Protein AF-A0A2G8RLA1-F1 (afdb_monomer)

Structure (mmCIF, N/CA/C/O backbone):
data_AF-A0A2G8RLA1-F1
#
_entry.id   AF-A0A2G8RLA1-F1
#
loop_
_atom_site.group_PDB
_atom_site.id
_atom_site.type_symbol
_atom_site.label_atom_id
_atom_site.label_alt_id
_atom_site.label_comp_id
_atom_site.label_asym_id
_atom_site.label_entity_id
_atom_site.label_seq_id
_atom_site.pdbx_PDB_ins_code
_atom_site.Cartn_x
_atom_site.Cartn_y
_atom_site.Cartn_z
_atom_site.occupancy
_atom_site.B_iso_or_equiv
_atom_site.auth_seq_id
_atom_site.auth_comp_id
_atom_site.auth_asym_id
_atom_site.auth_atom_id
_atom_site.pdbx_PDB_model_num
ATOM 1 N N . MET A 1 1 ? -5.151 16.518 -24.938 1.00 46.22 1 MET A N 1
ATOM 2 C CA . MET A 1 1 ? -4.549 15.997 -26.192 1.00 46.22 1 MET A CA 1
ATOM 3 C C . MET A 1 1 ? -3.044 15.713 -26.064 1.00 46.22 1 MET A C 1
ATOM 5 O O . MET A 1 1 ? -2.619 14.651 -26.496 1.00 46.22 1 MET A O 1
ATOM 9 N N . VAL A 1 2 ? -2.260 16.569 -25.390 1.00 50.44 2 VAL A N 1
ATOM 10 C CA . VAL A 1 2 ? -0.796 16.402 -25.196 1.00 50.44 2 VAL A CA 1
ATOM 11 C C . VAL A 1 2 ? -0.398 15.139 -24.401 1.00 50.44 2 VAL A C 1
ATOM 13 O O . VAL A 1 2 ? 0.554 14.460 -24.770 1.00 50.44 2 VAL A O 1
ATOM 16 N N . GLN A 1 3 ? -1.156 14.753 -23.364 1.00 52.38 3 GLN A N 1
ATOM 17 C CA . GLN A 1 3 ? -0.869 13.536 -22.576 1.00 52.38 3 GLN A CA 1
ATOM 18 C C . GLN A 1 3 ? -0.992 12.229 -23.384 1.00 52.38 3 GLN A C 1
ATOM 20 O O . GLN A 1 3 ? -0.179 11.326 -23.205 1.00 52.38 3 GLN A O 1
ATOM 25 N N . ARG A 1 4 ? -1.952 12.129 -24.321 1.00 53.78 4 ARG A N 1
ATOM 26 C CA . ARG A 1 4 ? -2.117 10.929 -25.171 1.00 53.78 4 ARG A CA 1
ATOM 27 C C . ARG A 1 4 ? -0.933 10.724 -26.123 1.00 53.78 4 ARG A C 1
ATOM 29 O O . ARG A 1 4 ? -0.519 9.591 -26.331 1.00 53.78 4 ARG A O 1
ATOM 36 N N . GLN A 1 5 ? -0.352 11.805 -26.648 1.00 55.19 5 GLN A N 1
ATOM 37 C CA . GLN A 1 5 ? 0.833 11.731 -27.515 1.00 55.19 5 GLN A CA 1
ATOM 38 C C . GLN A 1 5 ? 2.102 11.307 -26.763 1.00 55.19 5 GLN A C 1
ATOM 40 O O . GLN A 1 5 ? 3.008 10.735 -27.361 1.00 55.19 5 GLN A O 1
ATOM 45 N N . GLN A 1 6 ? 2.185 11.577 -25.457 1.00 61.19 6 GLN A N 1
ATOM 46 C CA . GLN A 1 6 ? 3.295 11.108 -24.626 1.00 61.19 6 GLN A CA 1
ATOM 47 C C . GLN A 1 6 ? 3.142 9.636 -24.237 1.00 61.19 6 GLN A C 1
ATOM 49 O O . GLN A 1 6 ? 4.148 8.941 -24.175 1.00 61.19 6 GLN A O 1
ATOM 54 N N . PHE A 1 7 ? 1.913 9.147 -24.032 1.00 66.56 7 PHE A N 1
ATOM 55 C CA . PHE A 1 7 ? 1.660 7.742 -23.700 1.00 66.56 7 PHE A CA 1
ATOM 56 C C . PHE A 1 7 ? 2.136 6.790 -24.801 1.00 66.56 7 PHE A C 1
ATOM 58 O O . PHE A 1 7 ? 2.844 5.837 -24.499 1.00 66.56 7 PHE A O 1
ATOM 65 N N . ALA A 1 8 ? 1.842 7.103 -26.071 1.00 74.00 8 ALA A N 1
ATOM 66 C CA . ALA A 1 8 ? 2.266 6.301 -27.224 1.00 74.00 8 ALA A CA 1
ATOM 67 C C . ALA A 1 8 ? 3.784 6.036 -27.258 1.00 74.00 8 ALA A C 1
ATOM 69 O O . ALA A 1 8 ? 4.212 4.997 -27.739 1.00 74.00 8 ALA A O 1
ATOM 70 N N . LYS A 1 9 ? 4.596 6.942 -26.694 1.00 80.62 9 LYS A N 1
ATOM 71 C CA . LYS A 1 9 ? 6.061 6.802 -26.627 1.00 80.62 9 LYS A CA 1
ATOM 72 C C . LYS A 1 9 ? 6.541 5.749 -25.628 1.00 80.62 9 LYS A C 1
ATOM 74 O O . LYS A 1 9 ? 7.710 5.388 -25.663 1.00 80.62 9 LYS A O 1
ATOM 79 N N . TYR A 1 10 ? 5.684 5.335 -24.700 1.00 84.31 10 TYR A N 1
ATOM 80 C CA . TYR A 1 10 ? 6.044 4.424 -23.618 1.00 84.31 10 TYR A CA 1
ATOM 81 C C . TYR A 1 10 ? 5.339 3.076 -23.712 1.00 84.31 10 TYR A C 1
ATOM 83 O O . TYR A 1 10 ? 5.689 2.200 -22.935 1.00 84.31 10 TYR A O 1
ATOM 91 N N . VAL A 1 11 ? 4.379 2.907 -24.629 1.00 86.25 11 VAL A N 1
ATOM 92 C CA . VAL A 1 11 ? 3.580 1.677 -24.769 1.00 86.25 11 VAL A CA 1
ATOM 93 C C . VAL A 1 11 ? 4.477 0.450 -24.893 1.00 86.25 11 VAL A C 1
ATOM 95 O O . VAL A 1 11 ? 4.324 -0.489 -24.115 1.00 86.25 11 VAL A O 1
ATOM 98 N N . ASP A 1 12 ? 5.460 0.501 -25.791 1.00 88.06 12 ASP A N 1
ATOM 99 C CA . ASP A 1 12 ? 6.380 -0.615 -26.024 1.00 88.06 12 ASP A CA 1
ATOM 100 C C . ASP A 1 12 ? 7.146 -0.988 -24.750 1.00 88.06 12 ASP A C 1
ATOM 102 O O . ASP A 1 12 ? 7.237 -2.160 -24.410 1.00 88.06 12 ASP A O 1
ATOM 106 N N . ALA A 1 13 ? 7.561 -0.001 -23.947 1.00 87.62 13 ALA A N 1
ATOM 107 C CA . ALA A 1 13 ? 8.274 -0.253 -22.695 1.00 87.62 13 ALA A CA 1
ATOM 108 C C . ALA A 1 13 ? 7.451 -1.061 -21.674 1.00 87.62 13 ALA A C 1
ATOM 110 O O . ALA A 1 13 ? 8.038 -1.766 -20.858 1.00 87.62 13 ALA A O 1
ATOM 111 N N . TYR A 1 14 ? 6.114 -0.979 -21.700 1.00 88.56 14 TYR A N 1
ATOM 112 C CA . TYR A 1 14 ? 5.267 -1.838 -20.866 1.00 88.56 14 TYR A CA 1
ATOM 113 C C . TYR A 1 14 ? 5.268 -3.277 -21.388 1.00 88.56 14 TYR A C 1
ATOM 115 O O . TYR A 1 14 ? 5.513 -4.204 -20.615 1.00 88.56 14 TYR A O 1
ATOM 123 N N . PHE A 1 15 ? 5.051 -3.473 -22.690 1.00 90.38 15 PHE A N 1
ATOM 124 C CA . PHE A 1 15 ? 5.011 -4.808 -23.295 1.00 90.38 15 PHE A CA 1
ATOM 125 C C . PHE A 1 15 ? 6.376 -5.507 -23.287 1.00 90.38 15 PHE A C 1
ATOM 127 O O . PHE A 1 15 ? 6.439 -6.712 -23.063 1.00 90.38 15 PHE A O 1
ATOM 134 N N . ASP A 1 16 ? 7.473 -4.757 -23.386 1.00 90.62 16 ASP A N 1
ATOM 135 C CA . ASP A 1 16 ? 8.842 -5.267 -23.246 1.00 90.62 16 ASP A CA 1
ATOM 136 C C . ASP A 1 16 ? 9.114 -5.861 -21.854 1.00 90.62 16 ASP A C 1
ATOM 138 O O . ASP A 1 16 ? 10.056 -6.633 -21.671 1.00 90.62 16 ASP A O 1
ATOM 142 N N . THR A 1 17 ? 8.318 -5.495 -20.843 1.00 91.12 17 THR A N 1
ATOM 143 C CA . THR A 1 17 ? 8.422 -6.077 -19.497 1.00 91.12 17 THR A CA 1
ATOM 144 C C . THR A 1 17 ? 7.547 -7.309 -19.291 1.00 91.12 17 THR A C 1
ATOM 146 O O . THR A 1 17 ? 7.737 -7.994 -18.287 1.00 91.12 17 THR A O 1
ATOM 149 N N . ASP A 1 18 ? 6.636 -7.624 -20.218 1.00 92.06 18 ASP A N 1
ATOM 150 C CA . ASP A 1 18 ? 5.720 -8.765 -20.100 1.00 92.06 18 ASP A CA 1
ATOM 151 C C . ASP A 1 18 ? 6.463 -10.110 -19.990 1.00 92.06 18 ASP A C 1
ATOM 153 O O . ASP A 1 18 ? 6.145 -10.882 -19.086 1.00 92.06 18 ASP A O 1
ATOM 157 N N . PRO A 1 19 ? 7.522 -10.395 -20.780 1.00 94.31 19 PRO A N 1
ATOM 158 C CA . PRO A 1 19 ? 8.283 -11.634 -20.614 1.00 94.31 19 PRO A CA 1
ATOM 159 C C . PRO A 1 19 ? 8.960 -11.741 -19.241 1.00 94.31 19 PRO A C 1
ATOM 161 O O . PRO A 1 19 ? 8.990 -12.817 -18.652 1.00 94.31 19 PRO A O 1
ATOM 164 N N . GLU A 1 20 ? 9.475 -10.628 -18.705 1.00 93.50 20 GLU A N 1
ATOM 165 C CA . GLU A 1 20 ? 10.077 -10.591 -17.363 1.00 93.50 20 GLU A CA 1
ATOM 166 C C . GLU A 1 20 ? 9.029 -10.823 -16.268 1.00 93.50 20 GLU A C 1
ATOM 168 O O . GLU A 1 20 ? 9.328 -11.454 -15.256 1.00 93.50 20 GLU A O 1
ATOM 173 N N . TRP A 1 21 ? 7.813 -10.301 -16.456 1.00 92.50 21 TRP A N 1
ATOM 174 C CA . TRP A 1 21 ? 6.696 -10.506 -15.539 1.00 92.50 21 TRP A CA 1
ATOM 175 C C . TRP A 1 21 ? 6.236 -11.962 -15.539 1.00 92.50 21 TRP A C 1
ATOM 177 O O . TRP A 1 21 ? 6.132 -12.570 -14.479 1.00 92.50 21 TRP A O 1
ATOM 187 N N . ARG A 1 22 ? 6.033 -12.550 -16.723 1.00 92.38 22 ARG A N 1
ATOM 188 C CA . ARG A 1 22 ? 5.663 -13.965 -16.861 1.00 92.38 22 ARG A CA 1
ATOM 189 C C . AR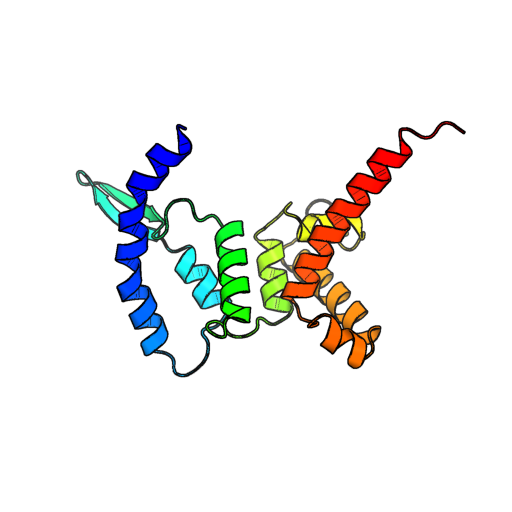G A 1 22 ? 6.718 -14.881 -16.269 1.00 92.38 22 ARG A C 1
ATOM 191 O O . ARG A 1 22 ? 6.379 -15.741 -15.474 1.00 92.38 22 ARG A O 1
ATOM 198 N N . ALA A 1 23 ? 7.995 -14.631 -16.561 1.00 92.88 23 ALA A N 1
ATOM 199 C CA . ALA A 1 23 ? 9.084 -15.400 -15.971 1.00 92.88 23 ALA A CA 1
ATOM 200 C C . ALA A 1 23 ? 9.096 -15.310 -14.436 1.00 92.88 23 ALA A C 1
ATOM 202 O O . ALA A 1 23 ? 9.441 -16.287 -13.777 1.00 92.88 23 ALA A O 1
ATOM 203 N N . LEU A 1 24 ? 8.724 -14.159 -13.861 1.00 91.00 24 LEU A N 1
ATOM 204 C CA . LEU A 1 24 ? 8.582 -14.012 -12.413 1.00 91.00 24 LEU A CA 1
ATOM 205 C C . LEU A 1 24 ? 7.397 -14.824 -11.872 1.00 91.00 24 LEU A C 1
ATOM 207 O O . LEU A 1 24 ? 7.530 -15.430 -10.817 1.00 91.00 24 LEU A O 1
ATOM 211 N N . LEU A 1 25 ? 6.264 -14.853 -12.575 1.00 89.50 25 LEU A N 1
ATOM 212 C CA . LEU A 1 25 ? 5.115 -15.673 -12.186 1.00 89.50 25 LEU A CA 1
ATOM 213 C C . LEU A 1 25 ? 5.433 -17.171 -12.293 1.00 89.50 25 LEU A C 1
ATOM 215 O O . LEU A 1 25 ? 5.200 -17.907 -11.345 1.00 89.50 25 LEU A O 1
ATOM 219 N N . ASP A 1 26 ? 6.043 -17.609 -13.394 1.00 90.00 26 ASP A N 1
ATOM 220 C CA . ASP A 1 26 ? 6.353 -19.022 -13.655 1.00 90.00 26 ASP A CA 1
ATOM 221 C C . ASP A 1 26 ? 7.372 -19.606 -12.659 1.00 90.00 26 ASP A C 1
ATOM 223 O O . ASP A 1 26 ? 7.401 -20.812 -12.415 1.00 90.00 26 ASP A O 1
ATOM 227 N N . GLN A 1 27 ? 8.219 -18.760 -12.062 1.00 88.75 27 GLN A N 1
ATOM 228 C CA . GLN A 1 27 ? 9.182 -19.163 -11.030 1.00 88.75 27 GLN A CA 1
ATOM 229 C C . GLN A 1 27 ? 8.535 -19.444 -9.668 1.00 88.75 27 GLN A C 1
ATOM 231 O O . GLN A 1 27 ? 9.193 -20.001 -8.787 1.00 88.75 27 GLN A O 1
ATOM 236 N N . HIS A 1 28 ? 7.277 -19.052 -9.472 1.00 84.88 28 HIS A N 1
ATOM 237 C CA . HIS A 1 28 ? 6.605 -19.105 -8.184 1.00 84.88 28 HIS A CA 1
ATOM 238 C C . HIS A 1 28 ? 5.316 -19.931 -8.273 1.00 84.88 28 HIS A C 1
ATOM 240 O O . HIS A 1 28 ? 4.381 -19.590 -8.986 1.00 84.88 28 HIS A O 1
ATOM 246 N N . LEU A 1 29 ? 5.255 -21.019 -7.500 1.00 80.00 29 LEU A N 1
ATOM 247 C CA . LEU A 1 29 ? 4.039 -21.835 -7.353 1.00 80.00 29 LEU A CA 1
ATOM 248 C C . LEU A 1 29 ? 2.976 -21.159 -6.472 1.00 80.00 29 LEU A C 1
ATOM 250 O O . LEU A 1 29 ? 1.800 -21.489 -6.564 1.00 80.00 29 LEU A O 1
ATOM 254 N N . GLU A 1 30 ? 3.402 -20.221 -5.627 1.00 87.69 30 GLU A N 1
ATOM 255 C CA . GLU A 1 30 ? 2.565 -19.477 -4.686 1.00 87.69 30 GLU A CA 1
ATOM 256 C C . GLU A 1 30 ? 2.460 -18.003 -5.107 1.00 87.69 30 GLU A C 1
ATOM 258 O O . GLU A 1 30 ? 3.397 -17.485 -5.729 1.00 87.69 30 GLU A O 1
ATOM 263 N N . PRO A 1 31 ? 1.385 -17.288 -4.720 1.00 91.88 31 PRO A N 1
ATOM 264 C CA . PRO A 1 31 ? 1.260 -15.857 -4.973 1.00 91.88 31 PRO A CA 1
ATOM 265 C C . PRO A 1 31 ? 2.487 -15.068 -4.493 1.00 91.88 31 PRO A C 1
ATOM 267 O O . PRO A 1 31 ? 3.024 -15.286 -3.402 1.00 91.88 31 PRO A O 1
ATOM 270 N N . LEU A 1 32 ? 2.940 -14.114 -5.307 1.00 94.81 32 LEU A N 1
ATOM 271 C CA . LEU A 1 32 ? 4.171 -13.372 -5.034 1.00 94.81 32 LEU A CA 1
ATOM 272 C C . LEU A 1 32 ? 4.014 -12.472 -3.797 1.00 94.81 32 LEU A C 1
ATOM 274 O O . LEU A 1 32 ? 2.985 -11.814 -3.651 1.00 94.81 32 LEU A O 1
ATOM 278 N N . PRO A 1 33 ? 5.034 -12.326 -2.929 1.00 95.19 33 PRO A N 1
ATOM 279 C CA . PRO A 1 33 ? 4.940 -11.411 -1.796 1.00 95.19 33 PRO A CA 1
ATOM 280 C C . PRO A 1 33 ? 4.689 -9.962 -2.241 1.00 95.19 33 PRO A C 1
ATOM 282 O O . PRO A 1 33 ? 5.390 -9.446 -3.115 1.00 95.19 33 PRO A O 1
ATOM 285 N N . PHE A 1 34 ? 3.764 -9.265 -1.574 1.00 96.12 34 PHE A N 1
ATOM 286 C CA . PHE A 1 34 ? 3.366 -7.887 -1.905 1.00 96.12 34 PHE A CA 1
ATOM 287 C C . PHE A 1 34 ? 4.555 -6.933 -2.105 1.00 96.12 34 PHE A C 1
ATOM 289 O O . PHE A 1 34 ? 4.662 -6.233 -3.109 1.00 96.12 34 PHE A O 1
ATOM 296 N N . ASN A 1 35 ? 5.515 -6.944 -1.175 1.00 94.75 35 ASN A N 1
ATOM 297 C CA . ASN A 1 35 ? 6.706 -6.094 -1.257 1.00 94.75 35 ASN A CA 1
ATOM 298 C C . ASN A 1 35 ? 7.614 -6.427 -2.449 1.00 94.75 35 ASN A C 1
ATOM 300 O O . ASN A 1 35 ? 8.310 -5.537 -2.943 1.00 94.75 35 ASN A O 1
ATOM 304 N N . THR A 1 36 ? 7.640 -7.687 -2.887 1.00 94.69 36 THR A N 1
ATOM 305 C CA . THR A 1 36 ? 8.410 -8.121 -4.056 1.00 94.69 36 THR A CA 1
ATOM 306 C C . THR A 1 36 ? 7.808 -7.517 -5.315 1.00 94.69 36 THR A C 1
ATOM 308 O O . THR A 1 36 ? 8.527 -6.862 -6.068 1.00 94.69 36 THR A O 1
ATOM 311 N N . VAL A 1 37 ? 6.490 -7.632 -5.494 1.00 96.44 37 VAL A N 1
ATOM 312 C CA . VAL A 1 37 ? 5.793 -7.073 -6.663 1.00 96.44 37 VAL A CA 1
ATOM 313 C C . VAL A 1 37 ? 5.815 -5.548 -6.660 1.00 96.44 37 VAL A C 1
ATOM 315 O O . VAL A 1 37 ? 6.188 -4.946 -7.666 1.00 96.44 37 VAL A O 1
ATOM 318 N N . TYR A 1 38 ? 5.566 -4.909 -5.514 1.00 95.94 38 TYR A N 1
ATOM 319 C CA . TYR A 1 38 ? 5.654 -3.452 -5.387 1.00 95.94 38 TYR A CA 1
ATOM 320 C C . TYR A 1 38 ? 7.034 -2.912 -5.807 1.00 95.94 38 TYR A C 1
ATOM 322 O O . TYR A 1 38 ? 7.140 -1.947 -6.568 1.00 95.94 38 TYR A O 1
ATOM 330 N N . LYS A 1 39 ? 8.121 -3.561 -5.361 1.00 95.00 39 LYS A N 1
ATOM 331 C CA . LYS A 1 39 ? 9.491 -3.201 -5.766 1.00 95.00 39 LYS A CA 1
ATOM 332 C C . LYS A 1 39 ? 9.769 -3.528 -7.230 1.00 95.00 39 LYS A C 1
ATOM 334 O O . LYS A 1 39 ? 10.460 -2.754 -7.889 1.00 95.00 39 LYS A O 1
ATOM 339 N N . TRP A 1 40 ? 9.251 -4.646 -7.734 1.00 95.69 40 TRP A N 1
ATOM 340 C CA . TRP A 1 40 ? 9.410 -5.039 -9.131 1.00 95.69 40 TRP A CA 1
ATOM 341 C C . TRP A 1 40 ? 8.779 -4.002 -10.063 1.00 95.69 40 TRP A C 1
ATOM 343 O O . TRP A 1 40 ? 9.428 -3.573 -11.015 1.00 95.69 40 TRP A O 1
ATOM 353 N N . ILE A 1 41 ? 7.575 -3.517 -9.751 1.00 95.75 41 ILE A N 1
ATOM 354 C CA . ILE A 1 41 ? 6.890 -2.464 -10.515 1.00 95.75 41 ILE A CA 1
ATOM 355 C C . ILE A 1 41 ? 7.710 -1.162 -10.521 1.00 95.75 41 ILE A C 1
ATOM 357 O O . ILE A 1 41 ? 7.832 -0.501 -11.553 1.00 95.75 41 ILE A O 1
ATOM 361 N N . LEU A 1 42 ? 8.321 -0.805 -9.386 1.00 95.00 42 LEU A N 1
ATOM 362 C CA . LEU A 1 42 ? 9.117 0.420 -9.231 1.00 95.00 42 LEU A CA 1
ATOM 363 C C . LEU A 1 42 ? 10.569 0.314 -9.718 1.00 95.00 42 LEU A C 1
ATOM 365 O O . LEU A 1 42 ? 11.312 1.297 -9.628 1.00 95.00 42 LEU A O 1
ATOM 369 N N . ARG A 1 43 ? 10.996 -0.850 -10.219 1.00 94.69 43 ARG A N 1
ATOM 370 C CA . ARG A 1 43 ? 12.394 -1.088 -10.588 1.00 94.69 43 ARG A CA 1
ATOM 371 C C . ARG A 1 43 ? 12.874 -0.128 -11.676 1.00 94.69 43 ARG A C 1
ATOM 373 O O . ARG A 1 43 ? 12.117 0.329 -12.538 1.00 94.69 43 ARG A O 1
ATOM 380 N N . THR A 1 44 ? 14.174 0.131 -11.669 1.00 92.50 44 THR A N 1
ATOM 381 C CA . THR A 1 44 ? 14.850 0.886 -12.722 1.00 92.50 44 THR A CA 1
ATOM 382 C C . THR A 1 44 ? 15.688 -0.047 -13.589 1.00 92.50 44 THR A C 1
ATOM 384 O O . THR A 1 44 ? 16.319 -0.982 -13.102 1.00 92.50 44 THR A O 1
ATOM 387 N N . LYS A 1 45 ? 15.685 0.209 -14.895 1.00 88.44 45 LYS A N 1
ATOM 388 C CA . LYS A 1 45 ? 16.589 -0.395 -15.869 1.00 88.44 45 LYS A CA 1
ATOM 389 C C . LYS A 1 45 ? 17.727 0.585 -16.139 1.00 88.44 45 LYS A C 1
ATOM 391 O O . LYS A 1 45 ? 17.502 1.775 -16.373 1.00 88.44 45 LYS A O 1
ATOM 396 N N . CYS A 1 46 ? 18.955 0.083 -16.092 1.00 86.50 46 CYS A N 1
ATOM 397 C CA . CYS A 1 46 ? 20.140 0.843 -16.465 1.00 86.50 46 CYS A CA 1
ATOM 398 C C . CYS A 1 46 ? 20.447 0.599 -17.941 1.00 86.50 46 CYS A C 1
ATOM 400 O O . CYS A 1 46 ? 20.558 -0.545 -18.369 1.00 86.50 46 CYS A O 1
ATOM 402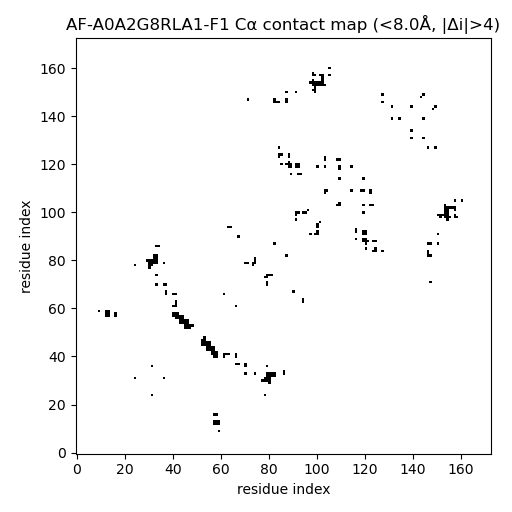 N N . SER A 1 47 ? 20.628 1.675 -18.697 1.00 81.88 47 SER A N 1
ATOM 403 C CA . SER A 1 47 ? 21.065 1.645 -20.094 1.00 81.88 47 SER A CA 1
ATOM 404 C C . SER A 1 47 ? 22.284 2.546 -20.269 1.00 81.88 47 SER A C 1
ATOM 406 O O . SER A 1 47 ? 22.523 3.440 -19.454 1.00 81.88 47 SER A O 1
ATOM 408 N N . VAL A 1 48 ? 23.093 2.289 -21.296 1.00 82.69 48 VAL A N 1
ATOM 409 C CA . VAL A 1 48 ? 24.198 3.178 -21.671 1.00 82.69 48 VAL A CA 1
ATOM 410 C C . VAL A 1 48 ? 23.738 4.000 -22.866 1.00 82.69 48 VAL A C 1
ATOM 412 O O . VAL A 1 48 ? 23.553 3.467 -23.955 1.00 82.69 48 VAL A O 1
ATOM 415 N N . GLU A 1 49 ? 23.555 5.301 -22.664 1.00 81.94 49 GLU A N 1
ATOM 416 C CA . GLU A 1 49 ? 23.168 6.245 -23.711 1.00 81.94 49 GLU A CA 1
ATOM 417 C C . GLU A 1 49 ? 24.307 7.245 -23.905 1.00 81.94 49 GLU A C 1
ATOM 419 O O . GLU A 1 49 ? 24.710 7.931 -22.966 1.00 81.94 49 GLU A O 1
ATOM 424 N N . LYS A 1 50 ? 24.860 7.315 -25.125 1.00 81.06 50 LYS A N 1
ATOM 425 C CA . LYS A 1 50 ? 25.952 8.244 -25.487 1.00 81.06 50 LYS A CA 1
ATOM 426 C C . LYS A 1 50 ? 27.140 8.205 -24.506 1.00 81.06 50 LYS A C 1
ATOM 428 O O . LYS A 1 50 ? 27.646 9.240 -24.085 1.00 81.06 50 LYS A O 1
ATOM 433 N N . GLY A 1 51 ? 27.548 7.003 -24.095 1.00 85.56 51 GLY A N 1
ATOM 434 C CA . GLY A 1 51 ? 28.666 6.795 -23.165 1.00 85.56 51 GLY A CA 1
ATOM 435 C C . GLY A 1 51 ? 28.358 7.088 -21.691 1.00 85.56 51 GLY A C 1
ATOM 436 O O . GLY A 1 51 ? 29.233 6.902 -20.853 1.00 85.56 51 GLY A O 1
ATOM 437 N N . THR A 1 52 ? 27.129 7.492 -21.347 1.00 83.69 52 THR A N 1
ATOM 438 C CA . THR A 1 52 ? 26.707 7.735 -19.959 1.00 83.69 52 THR A CA 1
ATOM 439 C C . THR A 1 52 ? 25.710 6.673 -19.505 1.00 83.69 52 THR A C 1
ATOM 441 O O . THR A 1 52 ? 24.805 6.292 -20.249 1.00 83.69 52 THR A O 1
ATOM 444 N N . ARG A 1 53 ? 25.851 6.184 -18.267 1.00 84.25 53 ARG A N 1
ATOM 445 C CA . ARG A 1 53 ? 24.880 5.263 -17.664 1.00 84.25 53 ARG A CA 1
ATOM 446 C C . ARG A 1 53 ? 23.642 6.047 -17.227 1.00 84.25 53 ARG A C 1
ATOM 448 O O . ARG A 1 53 ? 23.733 6.914 -16.363 1.00 84.25 53 ARG A O 1
ATOM 455 N N . VAL A 1 54 ? 22.488 5.710 -17.793 1.00 86.25 54 VAL A N 1
ATOM 456 C CA . VAL A 1 54 ? 21.194 6.322 -17.476 1.00 86.25 54 VAL A CA 1
ATOM 457 C C . VAL A 1 54 ? 20.284 5.271 -16.845 1.00 86.25 54 VAL A C 1
ATOM 459 O O . VAL A 1 54 ? 20.043 4.212 -17.427 1.00 86.25 54 VAL A O 1
ATOM 462 N N . ALA A 1 55 ? 19.769 5.565 -15.650 1.00 87.38 55 ALA A N 1
ATOM 463 C CA . ALA A 1 55 ? 18.752 4.754 -14.990 1.00 87.38 55 ALA A CA 1
ATOM 464 C C . ALA A 1 55 ? 17.359 5.301 -15.329 1.00 87.38 55 ALA A C 1
ATOM 466 O O . ALA A 1 55 ? 17.056 6.461 -15.049 1.00 87.38 55 ALA A O 1
ATOM 467 N N . LYS A 1 56 ? 16.507 4.467 -15.926 1.00 88.62 56 LYS A N 1
ATOM 468 C CA . LYS A 1 56 ? 15.113 4.799 -16.253 1.00 88.62 56 LYS A CA 1
ATOM 469 C C . LYS A 1 56 ? 14.184 3.811 -15.562 1.00 88.62 56 LYS A C 1
ATOM 471 O O . LYS A 1 56 ? 14.566 2.672 -15.323 1.00 88.62 56 LYS A O 1
ATOM 476 N N . LYS A 1 57 ? 12.967 4.228 -15.215 1.00 91.19 57 LYS A N 1
ATOM 477 C CA . LYS A 1 57 ? 11.957 3.302 -14.677 1.00 91.19 57 LYS A CA 1
ATOM 478 C C . LYS A 1 57 ? 11.626 2.236 -15.718 1.00 91.19 57 LYS A C 1
ATOM 480 O O . LYS A 1 57 ? 11.470 2.578 -16.887 1.00 91.19 57 LYS A O 1
ATOM 485 N N . ALA A 1 58 ? 11.503 0.981 -15.286 1.00 91.75 58 ALA A N 1
ATOM 486 C CA . ALA A 1 58 ? 11.082 -0.111 -16.162 1.00 91.75 58 ALA A CA 1
ATOM 487 C C . ALA A 1 58 ? 9.657 0.105 -16.683 1.00 91.75 58 ALA A C 1
ATOM 489 O O . ALA A 1 58 ? 9.390 -0.178 -17.841 1.00 91.75 58 ALA A O 1
ATOM 490 N N . LEU A 1 59 ? 8.784 0.662 -15.838 1.00 92.44 59 LEU A N 1
ATOM 491 C CA . LEU A 1 59 ? 7.422 1.058 -16.180 1.00 92.44 59 LEU A CA 1
ATOM 492 C C . LEU A 1 59 ? 7.321 2.594 -16.121 1.00 92.44 59 LEU A C 1
ATOM 494 O O . LEU A 1 59 ? 7.190 3.174 -15.033 1.00 92.44 59 LEU A O 1
ATOM 498 N N . PRO A 1 60 ? 7.458 3.299 -17.261 1.00 91.12 60 PRO A N 1
ATOM 499 C CA . PRO A 1 60 ? 7.410 4.759 -17.300 1.00 91.12 60 PRO A CA 1
ATOM 500 C C . PRO A 1 60 ? 6.061 5.281 -16.807 1.00 91.12 60 PRO A C 1
ATOM 502 O O . PRO A 1 60 ? 5.041 4.664 -17.060 1.00 91.12 60 PRO A O 1
ATOM 505 N N . LEU A 1 61 ? 6.021 6.444 -16.153 1.00 89.69 61 LEU A N 1
ATOM 506 C CA . LEU A 1 61 ? 4.797 7.054 -15.587 1.00 89.69 61 LEU A CA 1
ATOM 507 C C . LEU A 1 61 ? 4.189 6.328 -14.371 1.00 89.69 61 LEU A C 1
ATOM 509 O O . LEU A 1 61 ? 3.346 6.913 -13.692 1.00 89.69 61 LEU A O 1
ATOM 513 N N . VAL A 1 62 ? 4.664 5.131 -14.013 1.00 92.31 62 VAL A N 1
ATOM 514 C CA . VA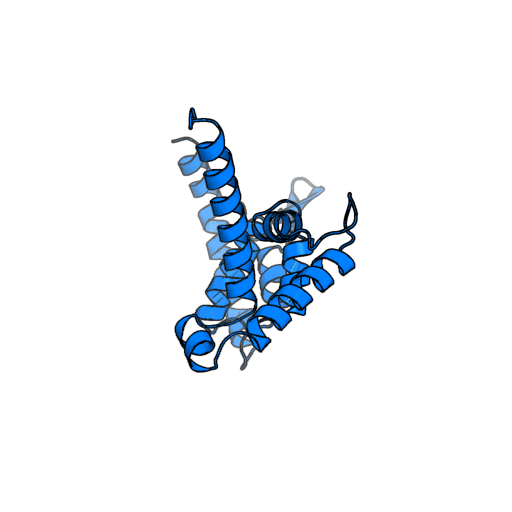L A 1 62 ? 4.259 4.462 -12.772 1.00 92.31 62 VAL A CA 1
ATOM 515 C C . VAL A 1 62 ? 5.046 5.046 -11.590 1.00 92.31 62 VAL A C 1
ATOM 517 O O . VAL A 1 62 ? 6.265 4.890 -11.451 1.00 92.31 62 VAL A O 1
ATOM 520 N N . GLY A 1 63 ? 4.352 5.823 -10.757 1.00 92.19 63 GLY A N 1
ATOM 521 C CA . GLY A 1 63 ? 4.846 6.321 -9.467 1.00 92.19 63 GLY A CA 1
ATOM 522 C C . GLY A 1 63 ? 4.466 5.399 -8.308 1.00 92.19 63 GLY A C 1
ATOM 523 O O . GLY A 1 63 ? 3.692 4.469 -8.502 1.00 92.19 63 GLY A O 1
ATOM 524 N N . ASP A 1 64 ? 4.952 5.693 -7.099 1.00 93.19 64 ASP A N 1
ATOM 525 C CA . ASP A 1 64 ? 4.682 4.898 -5.889 1.00 93.19 64 ASP A CA 1
ATOM 526 C C . ASP A 1 64 ? 3.192 4.619 -5.665 1.00 93.19 64 ASP A C 1
ATOM 528 O O . ASP A 1 64 ? 2.809 3.492 -5.375 1.00 93.19 64 ASP A O 1
ATOM 532 N N . LEU A 1 65 ? 2.333 5.625 -5.865 1.00 92.69 65 LEU A N 1
ATOM 533 C CA . LEU A 1 65 ? 0.889 5.457 -5.688 1.00 92.69 65 LEU A CA 1
ATOM 534 C C . LEU A 1 65 ? 0.295 4.468 -6.699 1.00 92.69 65 LEU A C 1
ATOM 536 O O . LEU A 1 65 ? -0.436 3.570 -6.306 1.00 92.69 65 LEU A O 1
ATOM 540 N N . LEU A 1 66 ? 0.616 4.614 -7.989 1.00 94.38 66 LEU A N 1
ATOM 541 C CA . LEU A 1 66 ? 0.115 3.696 -9.018 1.00 94.38 66 LEU A CA 1
ATOM 542 C C . LEU A 1 66 ? 0.685 2.289 -8.837 1.00 94.38 66 LEU A C 1
ATOM 544 O O . LEU A 1 66 ? -0.032 1.319 -9.041 1.00 94.38 66 LEU A O 1
ATOM 548 N N . ALA A 1 67 ? 1.946 2.175 -8.416 1.00 95.88 67 ALA A N 1
ATOM 549 C CA . ALA A 1 67 ? 2.548 0.886 -8.106 1.00 95.88 67 ALA A CA 1
ATOM 550 C C . ALA A 1 67 ? 1.846 0.197 -6.933 1.00 95.88 67 ALA A C 1
ATOM 552 O O . ALA A 1 67 ? 1.606 -1.005 -6.992 1.00 95.88 67 ALA A O 1
ATOM 553 N N . TYR A 1 68 ? 1.494 0.949 -5.888 1.00 96.31 68 TYR A N 1
ATOM 554 C CA . TYR A 1 68 ? 0.753 0.425 -4.744 1.00 96.31 68 TYR A CA 1
ATOM 555 C C . TYR A 1 68 ? -0.635 -0.061 -5.163 1.00 96.31 68 TYR A C 1
ATOM 557 O O . TYR A 1 68 ? -0.965 -1.207 -4.887 1.00 96.31 68 TYR A O 1
ATOM 565 N N . LEU A 1 69 ? -1.396 0.774 -5.882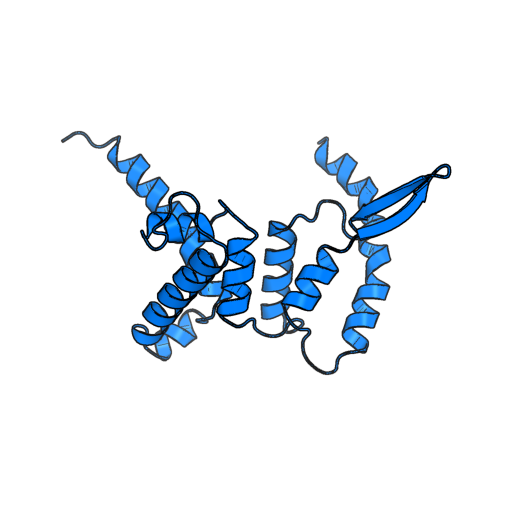 1.00 95.44 69 LEU A N 1
ATOM 566 C CA . LEU A 1 69 ? -2.737 0.424 -6.360 1.00 95.44 69 LEU A CA 1
ATOM 567 C C . LEU A 1 69 ? -2.706 -0.814 -7.260 1.00 95.44 69 LEU A C 1
ATOM 569 O O . LEU A 1 69 ? -3.441 -1.757 -7.011 1.00 95.44 69 LEU A O 1
ATOM 573 N N . LEU A 1 70 ? -1.777 -0.871 -8.220 1.00 96.38 70 LEU A N 1
ATOM 574 C CA . LEU A 1 70 ? -1.615 -2.046 -9.076 1.00 96.38 70 LEU A CA 1
ATOM 575 C C . LEU A 1 70 ? -1.255 -3.302 -8.266 1.00 96.38 70 LEU A C 1
ATOM 577 O O . LEU A 1 70 ? -1.771 -4.377 -8.537 1.00 96.38 70 LEU A O 1
ATOM 581 N N . THR A 1 71 ? -0.392 -3.186 -7.252 1.00 97.44 71 THR A N 1
ATOM 582 C CA . THR A 1 71 ? -0.047 -4.328 -6.384 1.00 97.44 71 THR A CA 1
ATOM 583 C C . THR A 1 71 ? -1.247 -4.782 -5.540 1.00 97.44 71 THR A C 1
ATOM 585 O O . THR A 1 71 ? -1.434 -5.981 -5.333 1.00 97.44 71 THR A O 1
ATOM 588 N N . ALA A 1 72 ? -2.076 -3.845 -5.073 1.00 96.88 72 ALA A N 1
ATOM 589 C CA . ALA A 1 72 ? -3.315 -4.143 -4.360 1.00 96.88 72 ALA A CA 1
ATOM 590 C C . ALA A 1 72 ? -4.327 -4.857 -5.271 1.00 96.88 72 ALA A C 1
ATOM 592 O O . ALA A 1 72 ? -4.828 -5.916 -4.906 1.00 96.88 72 ALA A O 1
ATOM 593 N N . ASP A 1 73 ? -4.531 -4.366 -6.495 1.00 97.25 73 ASP A N 1
ATOM 594 C CA . ASP A 1 73 ? -5.410 -5.006 -7.482 1.00 97.25 73 ASP A CA 1
ATOM 595 C C . ASP A 1 73 ? -4.937 -6.430 -7.821 1.00 97.25 73 ASP A C 1
ATOM 597 O O . ASP A 1 73 ? -5.737 -7.361 -7.897 1.00 97.25 73 ASP A O 1
ATOM 601 N N . LEU A 1 74 ? -3.621 -6.633 -7.959 1.00 96.50 74 LEU A N 1
ATOM 602 C CA . LEU A 1 74 ? -3.031 -7.956 -8.185 1.00 96.50 74 LEU A CA 1
ATOM 603 C C . LEU A 1 74 ? -3.186 -8.900 -6.982 1.00 96.50 74 LEU A C 1
ATOM 605 O O . LEU A 1 74 ? -3.194 -10.118 -7.171 1.00 96.50 74 LEU A O 1
ATOM 609 N N . THR A 1 75 ? -3.330 -8.359 -5.767 1.00 97.25 75 THR A N 1
ATOM 610 C CA . THR A 1 75 ? -3.675 -9.146 -4.571 1.00 97.25 75 THR A CA 1
ATOM 611 C C . THR A 1 75 ? -5.079 -9.717 -4.715 1.00 97.25 75 THR A C 1
ATOM 613 O O . THR A 1 75 ? -5.269 -10.927 -4.615 1.00 97.25 75 THR A O 1
ATOM 616 N N . TYR A 1 76 ? -6.053 -8.872 -5.061 1.00 96.12 76 TYR A N 1
ATOM 617 C CA . TYR A 1 76 ? -7.432 -9.312 -5.280 1.00 96.12 76 TYR A CA 1
ATOM 618 C C . TYR A 1 76 ? -7.599 -10.197 -6.523 1.00 96.12 76 TYR A C 1
ATOM 620 O O . TYR A 1 76 ? -8.511 -11.017 -6.574 1.00 96.12 76 TYR A O 1
ATOM 628 N N . ALA A 1 77 ? -6.696 -10.091 -7.502 1.00 95.12 77 ALA A N 1
ATOM 629 C CA . ALA A 1 77 ? -6.620 -11.007 -8.640 1.00 95.12 77 ALA A CA 1
ATOM 630 C C . ALA A 1 77 ? -5.933 -12.353 -8.316 1.00 95.12 77 ALA A C 1
ATOM 632 O O . ALA A 1 77 ? -5.810 -13.199 -9.201 1.00 95.12 77 ALA A O 1
ATOM 633 N N . GLY A 1 78 ? -5.442 -12.550 -7.086 1.00 93.75 78 GLY A N 1
ATOM 634 C CA . GLY A 1 78 ? -4.777 -13.780 -6.644 1.00 93.75 78 GLY A CA 1
ATOM 635 C C . GLY A 1 78 ? -3.346 -13.972 -7.161 1.00 93.75 78 GLY A C 1
ATOM 636 O O . GLY A 1 78 ? -2.761 -15.029 -6.946 1.00 93.75 78 GLY A O 1
ATOM 637 N N . GLN A 1 79 ? -2.756 -12.973 -7.829 1.00 93.62 79 GLN A N 1
ATOM 638 C CA . GLN A 1 79 ? -1.367 -13.038 -8.314 1.00 93.62 79 GLN A CA 1
ATOM 639 C C . GLN A 1 79 ? -0.349 -12.619 -7.245 1.00 93.62 79 GLN A C 1
ATOM 641 O O . GLN A 1 79 ? 0.828 -12.983 -7.306 1.00 93.62 79 GLN A O 1
ATOM 646 N N . VAL A 1 80 ? -0.798 -11.841 -6.262 1.00 96.75 80 VAL A N 1
ATOM 647 C CA . VAL A 1 80 ? 0.009 -11.340 -5.150 1.00 96.75 80 VAL A CA 1
ATOM 648 C C . VAL A 1 80 ? -0.562 -11.867 -3.841 1.00 96.75 80 VAL A C 1
ATOM 650 O O . VAL A 1 80 ? -1.771 -11.891 -3.642 1.00 96.75 80 VAL A O 1
ATOM 653 N N . ALA A 1 81 ? 0.316 -12.297 -2.940 1.00 96.44 81 ALA A N 1
ATOM 654 C CA . ALA A 1 81 ? -0.067 -12.755 -1.615 1.00 96.44 81 ALA A CA 1
ATOM 655 C C . ALA A 1 81 ? -0.652 -11.607 -0.786 1.00 96.44 81 ALA A C 1
ATOM 657 O O . ALA A 1 81 ? -0.124 -10.488 -0.807 1.00 96.44 81 ALA A O 1
ATOM 658 N N . GLN A 1 82 ? -1.680 -11.918 0.008 1.00 96.75 82 GLN A N 1
ATOM 659 C CA . GLN A 1 82 ? -2.314 -10.959 0.908 1.00 96.75 82 GLN A CA 1
ATOM 660 C C . GLN A 1 82 ? -1.261 -10.293 1.814 1.00 96.75 82 GLN A C 1
ATOM 662 O O . GLN A 1 82 ? -0.535 -10.985 2.540 1.00 96.75 82 GLN A O 1
ATOM 667 N N . PRO A 1 83 ? -1.137 -8.956 1.797 1.00 97.44 83 PRO A N 1
ATOM 668 C CA . PRO A 1 83 ? -0.196 -8.271 2.661 1.00 97.44 83 PRO A CA 1
ATOM 669 C C . PRO A 1 83 ? -0.690 -8.303 4.105 1.00 97.44 83 PRO A C 1
ATOM 671 O O . PRO A 1 83 ? -1.870 -8.121 4.391 1.00 97.44 83 PRO A O 1
ATOM 674 N N . ASN A 1 84 ? 0.241 -8.453 5.044 1.00 96.94 84 ASN A N 1
ATOM 675 C CA . ASN A 1 84 ? -0.071 -8.233 6.452 1.00 96.94 84 ASN A CA 1
ATOM 676 C C . ASN A 1 84 ? -0.210 -6.731 6.768 1.00 96.94 84 ASN A C 1
ATOM 678 O O . ASN A 1 84 ? 0.284 -5.863 6.040 1.00 96.94 84 ASN A O 1
ATOM 682 N N . VAL A 1 85 ? -0.829 -6.428 7.913 1.00 97.50 85 VAL A N 1
ATOM 683 C CA . VAL A 1 85 ? -1.059 -5.054 8.396 1.00 97.50 85 VAL A CA 1
ATOM 684 C C . VAL A 1 85 ? 0.220 -4.212 8.435 1.00 97.50 85 VAL A C 1
ATOM 686 O O . VAL A 1 85 ? 0.227 -3.039 8.065 1.00 97.50 85 VAL A O 1
ATOM 689 N N . GLN A 1 86 ? 1.342 -4.832 8.799 1.00 97.06 86 GLN A N 1
ATOM 690 C CA . GLN A 1 86 ? 2.639 -4.172 8.861 1.00 97.06 86 GLN A CA 1
ATOM 691 C C . GLN A 1 86 ? 3.140 -3.720 7.486 1.00 97.06 86 GLN A C 1
ATOM 693 O O . GLN A 1 86 ? 3.692 -2.627 7.371 1.00 97.06 86 GLN A O 1
ATOM 698 N N . THR A 1 87 ? 2.931 -4.541 6.457 1.00 96.94 87 THR A N 1
ATOM 699 C CA . THR A 1 87 ? 3.332 -4.260 5.074 1.00 96.94 87 THR A CA 1
ATOM 700 C C . THR A 1 87 ? 2.568 -3.065 4.519 1.00 96.94 87 THR A C 1
ATOM 702 O O . THR A 1 87 ? 3.167 -2.187 3.896 1.00 96.94 87 THR A O 1
ATOM 705 N N . ILE A 1 88 ? 1.266 -2.980 4.801 1.00 97.75 88 ILE A N 1
ATOM 706 C CA . ILE A 1 88 ? 0.457 -1.821 4.414 1.00 97.75 88 ILE A CA 1
ATOM 707 C C . ILE A 1 88 ? 0.847 -0.579 5.219 1.00 97.75 88 ILE A C 1
ATOM 709 O O . ILE A 1 88 ? 1.017 0.490 4.636 1.00 97.75 88 ILE A O 1
ATOM 713 N N . GLY A 1 89 ? 1.119 -0.707 6.521 1.00 96.81 89 GLY A N 1
ATOM 714 C CA . GLY A 1 89 ? 1.663 0.394 7.324 1.00 96.81 89 GLY A CA 1
ATOM 715 C C . GLY A 1 89 ? 2.973 0.962 6.753 1.00 96.81 89 GLY A C 1
ATOM 716 O O . GLY A 1 89 ? 3.144 2.182 6.667 1.00 96.81 89 GLY A O 1
ATOM 717 N N . ASP A 1 90 ? 3.871 0.092 6.281 1.00 95.38 90 ASP A N 1
ATOM 718 C CA . ASP A 1 90 ? 5.108 0.489 5.597 1.00 95.38 90 ASP A CA 1
ATOM 719 C C . ASP A 1 90 ? 4.831 1.197 4.255 1.00 95.38 90 ASP A C 1
ATOM 721 O O . ASP A 1 90 ? 5.508 2.174 3.917 1.00 95.38 90 ASP A O 1
ATOM 725 N N . ALA A 1 91 ? 3.823 0.753 3.495 1.00 95.38 91 ALA A N 1
ATOM 726 C CA . ALA A 1 91 ? 3.397 1.405 2.255 1.00 95.38 91 ALA A CA 1
ATOM 727 C C . ALA A 1 91 ? 2.818 2.809 2.513 1.00 95.38 91 ALA A C 1
ATOM 729 O O . ALA A 1 91 ? 3.257 3.777 1.886 1.00 95.38 91 ALA A O 1
ATOM 730 N N . ILE A 1 92 ? 1.925 2.955 3.498 1.00 96.12 92 ILE A N 1
ATOM 731 C CA . ILE A 1 92 ? 1.357 4.249 3.919 1.00 96.12 92 ILE A CA 1
ATOM 732 C C . ILE A 1 92 ? 2.470 5.208 4.351 1.00 96.12 92 ILE A C 1
ATOM 734 O O . ILE A 1 92 ? 2.461 6.391 3.999 1.00 96.12 92 ILE A O 1
ATOM 738 N N . SER A 1 93 ? 3.473 4.705 5.076 1.00 95.19 93 SER A N 1
ATOM 739 C CA . SER A 1 93 ? 4.624 5.509 5.477 1.00 95.19 93 SER A CA 1
ATOM 740 C C . SER A 1 93 ? 5.459 6.010 4.295 1.00 95.19 93 SER A C 1
ATOM 742 O O . SER A 1 93 ? 6.060 7.081 4.404 1.00 95.19 93 SER A O 1
ATOM 744 N N . LYS A 1 94 ? 5.560 5.256 3.195 1.00 92.69 94 LYS A N 1
ATOM 745 C CA . LYS A 1 94 ? 6.259 5.699 1.973 1.00 92.69 94 LYS A CA 1
ATOM 746 C C . LYS A 1 94 ? 5.420 6.706 1.194 1.00 92.69 94 LYS A C 1
ATOM 748 O O . LYS A 1 94 ? 5.941 7.715 0.725 1.00 92.69 94 LYS A O 1
ATOM 753 N N . LEU A 1 95 ? 4.109 6.488 1.138 1.00 91.88 95 LEU A N 1
ATOM 754 C CA . LEU A 1 95 ? 3.121 7.366 0.510 1.00 91.88 95 LEU A CA 1
ATOM 755 C C . LEU A 1 95 ? 2.742 8.554 1.416 1.00 91.88 95 LEU A C 1
ATOM 757 O O . LEU A 1 95 ? 1.566 8.893 1.572 1.00 91.88 95 LEU A O 1
ATOM 761 N N . ARG A 1 96 ? 3.736 9.219 2.025 1.00 86.69 96 ARG A N 1
ATOM 762 C CA . ARG A 1 96 ? 3.501 10.347 2.944 1.00 86.69 96 ARG A CA 1
ATOM 763 C C . ARG A 1 96 ? 2.588 11.397 2.315 1.00 86.69 96 ARG A C 1
ATOM 765 O O . ARG A 1 96 ? 2.734 11.747 1.143 1.00 86.69 96 ARG A O 1
ATOM 772 N N . LYS A 1 97 ? 1.689 11.954 3.133 1.00 84.62 97 LYS A N 1
ATOM 773 C CA . LYS A 1 97 ? 0.723 12.996 2.736 1.00 84.62 97 LYS A CA 1
ATOM 774 C C . LYS A 1 97 ? -0.267 12.561 1.640 1.00 84.62 97 LYS A C 1
ATOM 776 O O . LYS A 1 97 ? -0.901 13.416 1.024 1.00 84.62 97 LYS A O 1
ATOM 781 N N . LYS A 1 98 ? -0.393 11.257 1.365 1.00 86.94 98 LYS A N 1
ATOM 782 C CA . LYS A 1 98 ? -1.474 10.686 0.545 1.00 86.94 98 LYS A CA 1
ATOM 783 C C . LYS A 1 98 ? -2.634 10.225 1.436 1.00 86.94 98 LYS A C 1
ATOM 785 O O . LYS A 1 98 ? -2.537 10.307 2.659 1.00 86.94 98 LYS A O 1
ATOM 790 N N . GLY A 1 99 ? -3.730 9.793 0.809 1.00 88.31 99 GLY A N 1
ATOM 791 C CA . GLY A 1 99 ? -5.047 9.592 1.426 1.00 88.31 99 GLY A CA 1
ATOM 792 C C . GLY A 1 99 ? -5.014 8.967 2.822 1.00 88.31 99 GLY A C 1
ATOM 793 O O . GLY A 1 99 ? -5.379 9.650 3.777 1.00 88.31 99 GLY A O 1
ATOM 794 N N . ALA A 1 100 ? -4.505 7.741 2.970 1.00 94.31 100 ALA A N 1
ATOM 795 C CA . ALA A 1 100 ? -4.506 7.045 4.256 1.00 94.31 100 ALA A CA 1
ATOM 796 C C . ALA A 1 100 ? -3.607 7.697 5.311 1.00 94.31 100 ALA A C 1
ATOM 798 O O . ALA A 1 100 ? -4.009 7.822 6.465 1.00 94.31 100 ALA A O 1
ATOM 799 N N . TRP A 1 101 ? -2.426 8.193 4.922 1.00 95.75 101 TRP A N 1
ATOM 800 C CA . TRP A 1 101 ? -1.552 8.944 5.831 1.00 95.75 101 TRP A CA 1
ATOM 801 C C . TRP A 1 101 ? -2.281 10.170 6.394 1.00 95.75 101 TRP A C 1
ATOM 803 O O . TRP A 1 101 ? -2.260 10.438 7.595 1.00 95.75 101 TRP A O 1
ATOM 813 N N . SER A 1 102 ? -2.974 10.906 5.524 1.00 93.12 102 SER A N 1
ATOM 814 C CA . SER A 1 102 ? -3.779 12.057 5.924 1.00 93.12 102 SER A CA 1
ATOM 815 C C . SER A 1 102 ? -5.013 11.646 6.734 1.00 93.12 102 SER A C 1
ATOM 817 O O . SER A 1 102 ? -5.399 12.386 7.635 1.00 93.12 102 SER A O 1
ATOM 819 N N . GLY A 1 103 ? -5.594 10.474 6.469 1.00 95.12 103 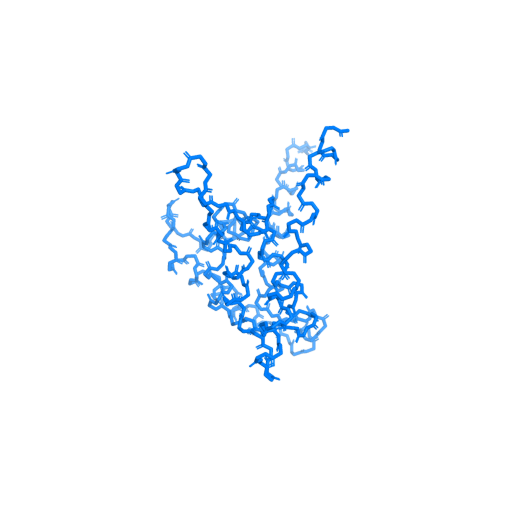GLY A N 1
ATOM 820 C CA . GLY A 1 103 ? -6.658 9.874 7.276 1.00 95.12 103 GLY A CA 1
ATOM 821 C C . GLY A 1 103 ? -6.209 9.600 8.710 1.00 95.12 103 GLY A C 1
ATOM 822 O O . GLY A 1 103 ? -6.860 10.068 9.641 1.00 95.12 103 GLY A O 1
ATOM 823 N N . LEU A 1 104 ? -5.048 8.962 8.899 1.00 96.38 104 LEU A N 1
ATOM 824 C CA . LEU A 1 104 ? -4.449 8.732 10.224 1.00 96.38 104 LEU A CA 1
ATOM 825 C C . LEU A 1 104 ? -4.206 10.044 10.975 1.00 96.38 104 LEU A C 1
ATOM 827 O O . LEU A 1 104 ? -4.525 10.159 12.159 1.00 96.38 104 LEU A O 1
ATOM 831 N N . HIS A 1 105 ? -3.683 11.057 10.282 1.00 93.25 105 HIS A N 1
ATOM 832 C CA . HIS A 1 105 ? -3.490 12.382 10.865 1.00 93.25 105 HIS A CA 1
ATOM 833 C C . HIS A 1 105 ? -4.823 13.012 11.308 1.00 93.25 105 HIS A C 1
ATOM 835 O O . HIS A 1 105 ? -4.926 13.560 12.402 1.00 93.25 105 HIS A O 1
ATOM 841 N N . GLN A 1 106 ? -5.870 12.936 10.481 1.00 91.44 106 GLN A N 1
ATOM 842 C CA . GLN A 1 106 ? -7.191 13.488 10.811 1.00 91.44 106 GLN A CA 1
ATOM 843 C C . GLN A 1 106 ? -7.907 12.717 11.923 1.00 91.44 106 GLN A C 1
ATOM 845 O O . GLN A 1 106 ? -8.618 13.324 12.720 1.00 91.44 106 GLN A O 1
ATOM 850 N N . ALA A 1 107 ? -7.678 11.408 12.015 1.00 92.44 107 ALA A N 1
ATOM 851 C CA . ALA A 1 107 ? -8.132 10.558 13.111 1.00 92.44 107 ALA A CA 1
ATOM 852 C C . ALA A 1 107 ? -7.297 10.731 14.397 1.00 92.44 107 ALA A C 1
ATOM 854 O O . ALA A 1 107 ? -7.494 9.991 15.360 1.00 92.44 107 ALA A O 1
ATOM 855 N N . LYS A 1 108 ? -6.362 11.697 14.423 1.00 93.62 108 LYS A N 1
ATOM 856 C CA . LYS A 1 108 ? -5.468 12.004 15.553 1.00 93.62 108 LYS A CA 1
ATOM 857 C C . LYS A 1 108 ? -4.625 10.807 16.012 1.00 93.62 108 LYS A C 1
ATOM 859 O O . LYS A 1 108 ? -4.295 10.692 17.186 1.00 93.62 108 LYS A O 1
ATOM 864 N N . GLN A 1 109 ? -4.267 9.927 15.078 1.00 96.06 109 GLN A N 1
ATOM 865 C CA . GLN A 1 109 ? -3.442 8.746 15.355 1.00 96.06 109 GLN A CA 1
ATOM 866 C C . GLN A 1 109 ? -1.938 9.023 15.221 1.00 96.06 109 GLN A C 1
ATOM 868 O O . GLN A 1 109 ? -1.124 8.229 15.685 1.00 96.06 109 GLN A O 1
ATOM 873 N N . LEU A 1 110 ? -1.565 10.143 14.594 1.00 93.81 110 LEU A N 1
ATOM 874 C CA . LEU A 1 110 ? -0.184 10.617 14.495 1.00 93.81 110 LEU A CA 1
ATOM 875 C C . LEU A 1 110 ? 0.014 11.730 15.527 1.00 93.81 110 LEU A C 1
ATOM 877 O O . LEU A 1 110 ? -0.736 12.706 15.530 1.00 93.81 110 LEU A O 1
ATOM 881 N N . LEU A 1 111 ? 0.990 11.554 16.415 1.00 89.25 111 LEU A N 1
ATOM 882 C CA . LEU A 1 111 ? 1.231 12.435 17.559 1.00 89.25 111 LEU A CA 1
ATOM 883 C C . LEU A 1 111 ? 2.298 13.480 17.237 1.00 89.25 111 LEU A C 1
ATOM 885 O O . LEU A 1 111 ? 2.210 14.623 17.686 1.00 89.25 111 LEU A O 1
ATOM 889 N N . ALA A 1 112 ? 3.312 13.100 16.460 1.00 88.88 112 ALA A N 1
ATOM 890 C CA . ALA A 1 112 ? 4.376 14.008 16.070 1.00 88.88 112 ALA A CA 1
ATOM 891 C C . ALA A 1 112 ? 3.971 14.870 14.864 1.00 88.88 112 ALA A C 1
ATOM 893 O O . ALA A 1 112 ? 3.314 14.412 13.930 1.00 88.88 112 ALA A O 1
ATOM 894 N N . ALA A 1 113 ? 4.465 16.112 14.826 1.00 83.88 113 ALA A N 1
ATOM 895 C CA . ALA A 1 113 ? 4.302 16.999 13.668 1.00 83.88 113 ALA A CA 1
ATOM 896 C C . ALA A 1 113 ? 4.984 16.445 12.399 1.00 83.88 113 ALA A C 1
ATOM 898 O O . ALA A 1 113 ? 4.541 16.691 11.277 1.00 83.88 113 ALA A O 1
ATOM 899 N N . SER A 1 114 ? 6.064 15.679 12.580 1.00 88.94 114 SER A N 1
ATOM 900 C CA . SER A 1 114 ? 6.747 14.935 11.521 1.00 88.94 114 SER A CA 1
ATOM 901 C C . SER A 1 114 ? 6.883 13.475 11.952 1.00 88.94 114 SER A C 1
ATOM 903 O O . SER A 1 114 ? 7.911 13.093 12.516 1.00 88.94 114 SER A O 1
ATOM 905 N N . PRO A 1 115 ? 5.841 12.656 11.737 1.00 92.19 115 PRO A N 1
ATOM 906 C CA . PRO A 1 115 ? 5.810 11.302 12.255 1.00 92.19 115 PRO A CA 1
ATOM 907 C C . PRO A 1 115 ? 6.868 10.429 11.587 1.00 92.19 115 PRO A C 1
ATOM 909 O O . PRO A 1 115 ? 7.136 10.531 10.380 1.00 92.19 115 PRO A O 1
ATOM 912 N N . SER A 1 116 ? 7.495 9.570 12.386 1.00 95.38 116 SER A N 1
ATOM 913 C CA . SER A 1 116 ? 8.459 8.587 11.883 1.00 95.38 116 SER A CA 1
ATOM 914 C C . SER A 1 116 ? 7.748 7.486 11.090 1.00 95.38 116 SER A C 1
ATOM 916 O O . SER A 1 116 ? 6.537 7.299 11.207 1.00 95.38 116 SER A O 1
ATOM 918 N N . SER A 1 117 ? 8.489 6.725 10.281 1.00 94.94 117 SER A N 1
ATOM 919 C CA . SER A 1 117 ? 7.892 5.590 9.566 1.00 94.94 117 SER A CA 1
ATOM 920 C C . SER A 1 117 ? 7.319 4.542 10.519 1.00 94.94 117 SER A C 1
ATOM 922 O O . SER A 1 117 ? 6.237 4.008 10.285 1.00 94.94 117 SER A O 1
ATOM 924 N N . GLN A 1 118 ? 8.009 4.317 11.640 1.00 96.00 118 GLN A N 1
ATOM 925 C CA . GLN A 1 118 ? 7.553 3.407 12.681 1.00 96.00 118 GLN A CA 1
ATOM 926 C C . GLN A 1 118 ? 6.273 3.907 13.361 1.00 96.00 118 GLN A C 1
ATOM 928 O O . GLN A 1 118 ? 5.389 3.108 13.660 1.00 96.00 118 GLN A O 1
ATOM 933 N N . GLU A 1 119 ? 6.147 5.218 13.577 1.00 96.50 119 GLU A N 1
ATOM 934 C CA . GLU A 1 119 ? 4.936 5.823 14.140 1.00 96.50 119 GLU A CA 1
ATOM 935 C C . GLU A 1 119 ? 3.740 5.647 13.205 1.00 96.50 119 GLU A C 1
ATOM 937 O O . GLU A 1 119 ? 2.694 5.189 13.651 1.00 96.50 119 GLU A O 1
ATOM 942 N N . VAL A 1 120 ? 3.904 5.927 11.906 1.00 97.06 120 VAL A N 1
ATOM 943 C CA . VAL A 1 120 ? 2.838 5.734 10.907 1.00 97.06 120 VAL A CA 1
ATOM 944 C C . VAL A 1 120 ? 2.391 4.274 10.857 1.00 97.06 120 VAL A C 1
ATOM 946 O O . VAL A 1 120 ? 1.194 3.997 10.897 1.00 97.06 120 VAL A O 1
ATOM 949 N N . LYS A 1 121 ? 3.344 3.337 10.824 1.00 97.00 121 LYS A N 1
ATOM 950 C CA . LYS A 1 121 ? 3.061 1.899 10.854 1.00 97.00 121 LYS A CA 1
ATOM 951 C C . LYS A 1 121 ? 2.301 1.495 12.116 1.00 97.00 121 LYS A C 1
ATOM 953 O O . LYS A 1 121 ? 1.284 0.820 12.026 1.00 97.00 121 LYS A O 1
ATOM 958 N N . THR A 1 122 ? 2.762 1.949 13.281 1.00 97.50 122 THR A N 1
ATOM 959 C CA . THR A 1 122 ? 2.127 1.653 14.576 1.00 97.50 122 THR A CA 1
ATOM 960 C C . THR A 1 122 ? 0.711 2.225 14.646 1.00 97.50 122 THR A C 1
ATOM 962 O O . THR A 1 122 ? -0.204 1.540 15.093 1.00 97.50 122 THR A O 1
ATOM 965 N N . ALA A 1 123 ? 0.511 3.457 14.175 1.00 97.75 123 ALA A N 1
ATOM 966 C CA . ALA A 1 123 ? -0.799 4.096 14.108 1.00 97.75 123 ALA A CA 1
ATOM 967 C C . ALA A 1 123 ? -1.768 3.310 13.216 1.00 97.75 123 ALA A C 1
ATOM 969 O O . ALA A 1 123 ? -2.913 3.092 13.598 1.00 97.75 123 ALA A O 1
ATOM 970 N N . PHE A 1 124 ? -1.299 2.842 12.057 1.00 98.25 124 PHE A N 1
ATOM 971 C CA . PHE A 1 124 ? -2.107 2.016 11.169 1.00 98.25 124 PHE A CA 1
ATOM 972 C C . PHE A 1 124 ? -2.485 0.671 11.804 1.00 98.25 124 PHE A C 1
ATOM 974 O O . PHE A 1 124 ? -3.662 0.318 11.791 1.00 98.25 124 PHE A O 1
ATOM 981 N N . CYS A 1 125 ? -1.529 -0.038 12.420 1.00 98.06 125 CYS A N 1
ATOM 982 C CA . CYS A 1 125 ? -1.818 -1.295 13.118 1.00 98.06 125 CYS A CA 1
ATOM 983 C C . CYS A 1 125 ? -2.887 -1.116 14.201 1.00 98.06 125 CYS A C 1
ATOM 985 O O . CYS A 1 125 ? -3.820 -1.905 14.258 1.00 98.06 125 CYS A O 1
ATOM 987 N N . ARG A 1 126 ? -2.814 -0.040 14.995 1.00 98.00 126 ARG A N 1
ATOM 988 C CA . ARG A 1 126 ? -3.824 0.252 16.026 1.00 98.00 126 ARG A CA 1
ATOM 989 C C . ARG A 1 126 ? -5.220 0.449 15.445 1.00 98.00 126 ARG A C 1
ATOM 991 O O . ARG A 1 126 ? -6.183 -0.041 16.018 1.00 98.00 126 ARG A O 1
ATOM 998 N N . VAL A 1 127 ? -5.339 1.169 14.326 1.00 97.94 127 VAL A N 1
ATOM 999 C CA . VAL A 1 127 ? -6.636 1.356 13.653 1.00 97.94 127 VAL A CA 1
ATOM 1000 C C . VAL A 1 127 ? -7.168 0.023 13.135 1.00 97.94 127 VAL A C 1
ATOM 1002 O O . VAL A 1 127 ? -8.346 -0.266 13.318 1.00 97.94 127 VAL A O 1
ATOM 1005 N N . TYR A 1 128 ? -6.308 -0.792 12.524 1.00 98.38 128 TYR A N 1
ATOM 1006 C CA . TYR A 1 128 ? -6.681 -2.121 12.048 1.00 98.38 128 TYR A CA 1
ATOM 1007 C C . TYR A 1 128 ? -7.170 -3.015 13.196 1.00 98.38 128 TYR A C 1
ATOM 1009 O O . TYR A 1 128 ? -8.280 -3.521 13.131 1.00 98.38 128 TYR A O 1
ATOM 1017 N N . GLU A 1 129 ? -6.386 -3.148 14.269 1.00 98.12 129 GLU A N 1
ATOM 1018 C CA . GLU A 1 129 ? -6.719 -3.959 15.452 1.00 98.12 129 GLU A CA 1
ATOM 1019 C C . GLU A 1 129 ? -7.990 -3.461 16.157 1.00 98.12 129 GLU A C 1
ATOM 1021 O O . GLU A 1 129 ? -8.800 -4.252 16.646 1.00 98.12 129 GLU A O 1
ATOM 1026 N N . PHE A 1 130 ? -8.201 -2.143 16.191 1.00 97.62 130 PHE A N 1
ATOM 1027 C CA . PHE A 1 130 ? -9.435 -1.563 16.708 1.00 97.62 130 PHE A CA 1
ATOM 1028 C C . PHE A 1 130 ? -10.647 -2.008 15.883 1.00 97.62 130 PHE A C 1
ATOM 1030 O O . PHE A 1 130 ? -11.624 -2.471 16.458 1.00 97.62 130 PHE A O 1
ATOM 1037 N N . LEU A 1 131 ? -10.588 -1.914 14.552 1.00 97.12 131 LEU A N 1
ATOM 1038 C CA . LEU A 1 131 ? -11.696 -2.346 13.696 1.00 97.12 131 LEU A CA 1
ATOM 1039 C C . LEU A 1 131 ? -11.906 -3.863 13.758 1.00 97.12 131 LEU A C 1
ATOM 1041 O O . LEU A 1 131 ? -13.040 -4.307 13.896 1.00 97.12 131 LEU A O 1
ATOM 1045 N N . ASP A 1 132 ? -10.826 -4.642 13.734 1.00 97.50 132 ASP A N 1
ATOM 1046 C CA . ASP A 1 132 ? -10.864 -6.104 13.820 1.00 97.50 132 ASP A CA 1
ATOM 1047 C C . ASP A 1 132 ? -11.566 -6.577 15.104 1.00 97.50 132 ASP A C 1
ATOM 1049 O O . ASP A 1 132 ? -12.441 -7.435 15.069 1.00 97.50 132 ASP A O 1
ATOM 1053 N N . SER A 1 133 ? -11.264 -5.939 16.239 1.00 97.81 133 SER A N 1
ATOM 1054 C CA . SER A 1 133 ? -11.882 -6.265 17.533 1.00 97.81 133 SER A CA 1
ATOM 1055 C C . SER A 1 133 ? -13.320 -5.762 17.717 1.00 97.81 133 SER A C 1
ATOM 1057 O O . SER A 1 133 ? -13.980 -6.185 18.666 1.00 97.81 133 SER A O 1
ATOM 1059 N N . HIS A 1 134 ? -13.806 -4.860 16.857 1.00 97.69 134 HIS A N 1
ATOM 1060 C CA . HIS A 1 134 ? -15.134 -4.240 16.988 1.00 97.69 134 HIS A CA 1
ATOM 1061 C C . HIS A 1 134 ? -16.125 -4.651 15.895 1.00 97.69 134 HIS A C 1
ATOM 1063 O O . HIS A 1 134 ? -17.319 -4.399 16.049 1.00 97.69 134 HIS A O 1
ATOM 1069 N N . LEU A 1 135 ? -15.657 -5.271 14.813 1.00 97.06 135 LEU A N 1
ATOM 1070 C CA . LEU A 1 135 ? -16.505 -5.818 13.760 1.00 97.06 135 LEU A CA 1
ATOM 1071 C C . LEU A 1 135 ? -16.796 -7.291 14.033 1.00 97.06 135 LEU A C 1
ATOM 1073 O O . LEU A 1 135 ? -15.907 -8.075 14.362 1.00 97.06 135 LEU A O 1
ATOM 1077 N N . THR A 1 136 ? -18.051 -7.685 13.857 1.00 97.62 136 THR A N 1
ATOM 1078 C CA . THR A 1 136 ? -18.436 -9.095 13.886 1.00 97.62 136 THR A CA 1
ATOM 1079 C C . THR A 1 136 ? -17.851 -9.840 12.681 1.00 97.62 136 THR A C 1
ATOM 1081 O O . THR A 1 136 ? -17.639 -9.230 11.632 1.00 97.62 136 THR A O 1
ATOM 1084 N N . PRO A 1 137 ? -17.664 -11.172 12.754 1.00 97.19 137 PRO A N 1
ATOM 1085 C CA . PRO A 1 137 ? -17.180 -11.952 11.612 1.00 97.19 137 PRO A CA 1
ATOM 1086 C C . PRO A 1 137 ? -18.024 -11.769 10.342 1.00 97.19 137 PRO A C 1
ATOM 1088 O O . PRO A 1 137 ? -17.484 -11.719 9.243 1.00 97.19 137 PRO A O 1
ATOM 1091 N N . ASN A 1 138 ? -19.343 -11.605 10.491 1.00 97.75 138 ASN A N 1
ATOM 1092 C CA . ASN A 1 138 ? -20.241 -11.358 9.363 1.00 97.75 138 ASN A CA 1
ATOM 1093 C C . ASN A 1 138 ? -19.998 -9.984 8.722 1.00 97.75 138 ASN A C 1
ATOM 1095 O O . ASN A 1 138 ? -20.041 -9.862 7.503 1.00 97.75 138 ASN A O 1
ATOM 1099 N N . GLU A 1 139 ? -19.755 -8.946 9.526 1.00 97.50 139 GLU A N 1
ATOM 1100 C CA . GLU A 1 139 ? -19.408 -7.619 9.007 1.00 97.50 139 GLU A CA 1
ATOM 1101 C C . GLU A 1 139 ? -18.036 -7.634 8.343 1.00 97.50 139 GLU A C 1
ATOM 1103 O O . GLU A 1 139 ? -17.879 -7.033 7.283 1.00 97.50 139 GLU A O 1
ATOM 1108 N N . GLN A 1 140 ? -17.070 -8.343 8.936 1.00 97.25 140 GLN A N 1
ATOM 1109 C CA . GLN A 1 140 ? -15.739 -8.515 8.365 1.00 97.25 140 GLN A CA 1
ATOM 1110 C C . GLN A 1 140 ? -15.801 -9.198 6.993 1.00 97.25 140 GLN A C 1
ATOM 1112 O O . GLN A 1 140 ? -15.197 -8.699 6.046 1.00 97.25 140 GLN A O 1
ATOM 1117 N N . ASP A 1 141 ? -16.565 -10.282 6.855 1.00 96.75 141 ASP A N 1
ATOM 1118 C CA . ASP A 1 141 ? -16.757 -10.976 5.575 1.00 96.75 141 ASP A CA 1
ATOM 1119 C C . ASP A 1 141 ? -17.462 -10.081 4.542 1.00 96.75 141 ASP A C 1
ATOM 1121 O O . ASP A 1 141 ? -16.990 -9.929 3.414 1.00 96.75 141 ASP A O 1
ATOM 1125 N N . LEU A 1 142 ? -18.534 -9.388 4.952 1.00 96.69 142 LEU A N 1
ATOM 1126 C CA . LEU A 1 142 ? -19.323 -8.511 4.081 1.00 96.69 142 LEU A CA 1
ATOM 1127 C C . LEU A 1 142 ? -18.488 -7.400 3.431 1.00 96.69 142 LEU A C 1
ATOM 1129 O O . LEU A 1 142 ? -18.725 -7.044 2.276 1.00 96.69 142 LEU A O 1
ATOM 1133 N N . ILE A 1 143 ? -17.540 -6.825 4.174 1.00 95.38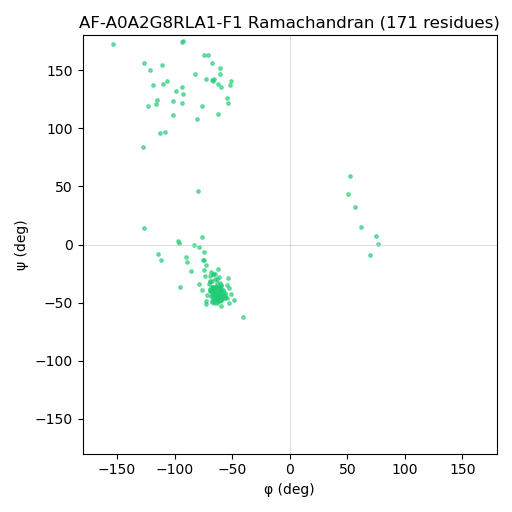 143 ILE A N 1
ATOM 1134 C CA . ILE A 1 143 ? -16.684 -5.739 3.678 1.00 95.38 143 ILE A CA 1
ATOM 1135 C C . ILE A 1 143 ? -15.340 -6.232 3.145 1.00 95.38 143 ILE A C 1
ATOM 1137 O O . ILE A 1 143 ? -14.530 -5.397 2.744 1.00 95.38 143 ILE A O 1
ATOM 1141 N N . GLN A 1 144 ? -15.103 -7.548 3.161 1.00 95.69 144 GLN A N 1
ATOM 1142 C CA . GLN A 1 144 ? -13.813 -8.160 2.843 1.00 95.69 144 GLN A CA 1
ATOM 1143 C C . GLN A 1 144 ? -12.696 -7.513 3.675 1.00 95.69 144 GLN A C 1
ATOM 1145 O O . GLN A 1 144 ? -11.780 -6.872 3.161 1.00 95.69 144 GLN A O 1
ATOM 1150 N N . PHE A 1 145 ? -12.844 -7.594 4.999 1.00 97.44 145 PHE A N 1
ATOM 1151 C CA . PHE A 1 145 ? -11.982 -6.911 5.951 1.00 97.44 145 PHE A CA 1
ATOM 1152 C C . PHE A 1 145 ? -10.542 -7.400 5.849 1.00 97.44 145 PHE A C 1
ATOM 1154 O O . PHE A 1 145 ? -10.210 -8.530 6.203 1.00 97.44 145 PHE A O 1
ATOM 1161 N N . ASP A 1 146 ? -9.675 -6.506 5.390 1.00 97.69 146 ASP A N 1
ATOM 1162 C CA . ASP A 1 146 ? -8.251 -6.751 5.283 1.00 97.69 146 ASP A CA 1
ATOM 1163 C C . ASP A 1 146 ? -7.443 -5.439 5.372 1.00 97.69 146 ASP A C 1
ATOM 1165 O O . ASP A 1 146 ? -8.010 -4.336 5.398 1.00 97.69 146 ASP A O 1
ATOM 1169 N N . PRO A 1 147 ? -6.100 -5.511 5.443 1.00 98.12 147 PRO A N 1
ATOM 1170 C CA . PRO A 1 147 ? -5.268 -4.318 5.549 1.00 98.12 147 PRO A CA 1
ATOM 1171 C C . PRO A 1 147 ? -5.404 -3.315 4.389 1.00 98.12 147 PRO A C 1
ATOM 1173 O O . PRO A 1 147 ? -5.332 -2.109 4.625 1.00 98.12 147 PRO A O 1
ATOM 1176 N N . ILE A 1 148 ? -5.598 -3.768 3.149 1.00 97.94 148 ILE A N 1
ATOM 1177 C CA . ILE A 1 148 ? -5.778 -2.890 1.981 1.00 97.94 148 ILE A CA 1
ATOM 1178 C C . ILE A 1 148 ? -7.123 -2.161 2.098 1.00 97.94 148 ILE A C 1
ATOM 118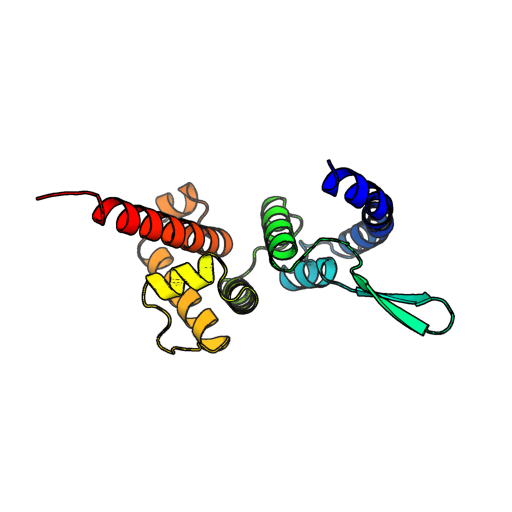0 O O . ILE A 1 148 ? -7.195 -0.944 1.910 1.00 97.94 148 ILE A O 1
ATOM 1184 N N . MET A 1 149 ? -8.184 -2.875 2.478 1.00 97.38 149 MET A N 1
ATOM 1185 C CA . MET A 1 149 ? -9.511 -2.308 2.710 1.00 97.38 149 MET A CA 1
ATOM 1186 C C . MET A 1 149 ? -9.472 -1.207 3.785 1.00 97.38 149 MET A C 1
ATOM 1188 O O . MET A 1 149 ? -10.013 -0.113 3.580 1.00 97.38 149 MET A O 1
ATOM 1192 N N . VAL A 1 150 ? -8.776 -1.431 4.906 1.00 97.81 150 VAL A N 1
ATOM 1193 C CA . VAL A 1 150 ? -8.633 -0.415 5.969 1.00 97.81 150 VAL A CA 1
ATOM 1194 C C . VAL A 1 150 ? -7.846 0.813 5.484 1.00 97.81 150 VAL A C 1
ATOM 1196 O O . VAL A 1 150 ? -8.212 1.948 5.808 1.00 97.81 150 VAL A O 1
ATOM 1199 N N . GLU A 1 151 ? -6.809 0.636 4.659 1.00 97.19 151 GLU A N 1
ATOM 1200 C CA . GLU A 1 151 ? -6.087 1.751 4.024 1.00 97.19 151 GLU A CA 1
ATOM 1201 C C . GLU A 1 151 ? -7.014 2.597 3.136 1.00 97.19 151 GLU A C 1
ATOM 1203 O O . GLU A 1 151 ? -7.058 3.828 3.262 1.00 97.19 151 GLU A O 1
ATOM 1208 N N . HIS A 1 152 ? -7.830 1.952 2.303 1.00 95.12 152 HIS A N 1
ATOM 1209 C CA . HIS A 1 152 ? -8.825 2.636 1.481 1.00 95.12 152 HIS A CA 1
ATOM 1210 C C . HIS A 1 152 ? -9.908 3.326 2.313 1.00 95.12 152 HIS A C 1
ATOM 1212 O O . HIS A 1 152 ? -10.342 4.433 1.976 1.00 95.12 152 HIS A O 1
ATOM 1218 N N . THR A 1 153 ? -10.315 2.725 3.428 1.00 95.62 153 THR A N 1
ATOM 1219 C CA . THR A 1 153 ? -11.247 3.342 4.377 1.00 95.62 153 THR A CA 1
ATOM 1220 C C . THR A 1 153 ? -10.668 4.632 4.952 1.00 95.62 153 THR A C 1
ATOM 1222 O O . THR A 1 153 ? -11.353 5.653 4.964 1.00 95.62 153 THR A O 1
ATOM 1225 N N . LEU A 1 154 ? -9.385 4.655 5.328 1.00 9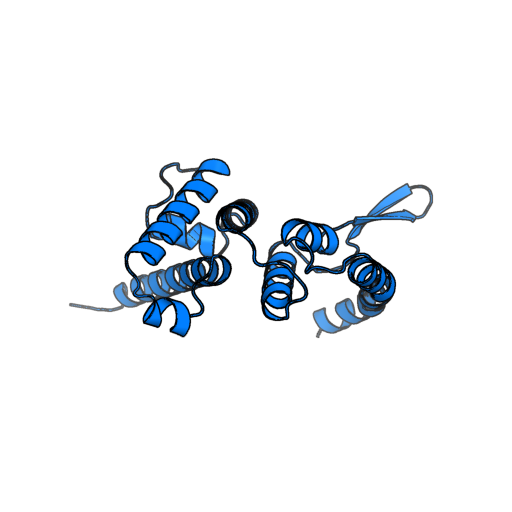6.56 154 LEU A N 1
ATOM 1226 C CA . LEU A 1 154 ? -8.708 5.875 5.787 1.00 96.56 154 LEU A CA 1
ATOM 1227 C C . LEU A 1 154 ? -8.610 6.947 4.692 1.00 96.56 154 LEU A C 1
ATOM 1229 O O . LEU A 1 154 ? -8.767 8.137 4.983 1.00 96.56 154 LEU A O 1
ATOM 1233 N N . CYS A 1 155 ? -8.398 6.549 3.433 1.00 95.06 155 CYS A N 1
ATOM 1234 C CA . CYS A 1 155 ? -8.471 7.467 2.293 1.00 95.06 155 CYS A CA 1
ATOM 1235 C C . CYS A 1 155 ? -9.859 8.118 2.166 1.00 95.06 155 CYS A C 1
ATOM 1237 O O . CYS A 1 155 ? -9.956 9.334 1.994 1.00 95.06 155 CYS A O 1
ATOM 1239 N N . LYS A 1 156 ? -10.933 7.328 2.274 1.00 94.12 156 LYS A N 1
ATOM 1240 C CA . LYS A 1 156 ? -12.317 7.822 2.193 1.00 94.12 156 LYS A CA 1
ATOM 1241 C C . LYS A 1 156 ? -12.695 8.668 3.406 1.00 94.12 156 LYS A C 1
ATOM 1243 O O . LYS A 1 156 ? -13.309 9.717 3.244 1.00 94.12 156 LYS A O 1
ATOM 1248 N N . TYR A 1 157 ? -12.262 8.282 4.603 1.00 93.62 157 TYR A N 1
ATOM 1249 C CA . TYR A 1 157 ? -12.442 9.067 5.825 1.00 93.62 157 TYR A CA 1
ATOM 1250 C C . TYR A 1 157 ? -11.850 10.474 5.672 1.00 93.62 157 TYR A C 1
ATOM 1252 O O . TYR A 1 157 ? -12.504 11.478 5.942 1.00 93.62 157 TYR A O 1
ATOM 1260 N N . GLN A 1 158 ? -10.629 10.559 5.141 1.00 91.12 158 GLN A N 1
ATOM 1261 C CA . GLN A 1 158 ? -9.952 11.820 4.853 1.00 91.12 158 GLN A CA 1
ATOM 1262 C C . GLN A 1 158 ? -10.716 12.703 3.853 1.00 91.12 158 GLN A C 1
ATOM 1264 O O . GLN A 1 158 ? -10.638 13.934 3.925 1.00 91.12 158 GLN A O 1
ATOM 1269 N N . GLN A 1 159 ? -11.418 12.097 2.897 1.00 88.81 159 GLN A N 1
ATOM 1270 C CA . GLN A 1 159 ? -12.283 12.805 1.961 1.00 88.81 159 GLN A CA 1
ATOM 1271 C C . GLN A 1 159 ? -13.563 13.296 2.647 1.00 88.81 159 GLN A C 1
ATOM 1273 O O . GLN A 1 159 ? -13.831 14.495 2.612 1.00 88.81 159 GLN A O 1
ATOM 1278 N N . LEU A 1 160 ? -14.278 12.414 3.346 1.00 91.19 160 LEU A N 1
ATOM 1279 C CA . LEU A 1 160 ? -15.506 12.739 4.072 1.00 91.19 160 LEU A CA 1
ATOM 1280 C C . LEU A 1 160 ? -15.297 13.899 5.054 1.00 91.19 160 LEU A C 1
ATOM 1282 O O . LEU A 1 160 ? -16.051 14.866 5.076 1.00 91.19 160 LEU A O 1
ATOM 1286 N N . MET A 1 161 ? -14.218 13.858 5.832 1.00 89.25 161 MET A N 1
ATOM 1287 C CA . MET A 1 161 ? -13.902 14.909 6.798 1.00 89.25 161 MET A CA 1
ATOM 1288 C C . MET A 1 161 ? -13.548 16.253 6.145 1.00 89.25 161 MET A C 1
ATOM 1290 O O . MET A 1 161 ? -13.711 17.300 6.776 1.00 89.25 161 MET A O 1
ATOM 1294 N N . ARG A 1 162 ? -13.055 16.262 4.897 1.00 87.00 162 ARG A N 1
ATOM 1295 C CA . ARG A 1 162 ? -12.880 17.505 4.125 1.00 87.00 162 ARG A CA 1
ATOM 1296 C C . ARG A 1 162 ? -14.228 18.068 3.692 1.00 87.00 162 ARG A C 1
ATOM 1298 O O . ARG A 1 162 ? -14.431 19.271 3.822 1.00 87.00 162 ARG A O 1
ATOM 1305 N N . GLU A 1 163 ? -15.127 17.211 3.219 1.00 88.69 163 GLU A N 1
ATOM 1306 C CA . GLU A 1 163 ? -16.474 17.594 2.785 1.00 88.69 163 GLU A CA 1
ATOM 1307 C C . GLU A 1 163 ? -17.283 18.168 3.956 1.00 88.69 163 GLU A C 1
ATOM 1309 O O . GLU A 1 163 ? -17.780 19.286 3.852 1.00 88.69 163 GLU A O 1
ATOM 1314 N N . LEU A 1 164 ? -17.283 17.497 5.114 1.00 87.75 164 LEU A N 1
ATOM 1315 C CA . LEU A 1 164 ? -17.972 17.964 6.326 1.00 87.75 164 LEU A CA 1
ATOM 1316 C C . LEU A 1 164 ? -17.462 19.325 6.831 1.00 87.75 164 LEU A C 1
ATOM 1318 O O . LEU A 1 164 ? -18.238 20.161 7.297 1.00 87.75 164 LEU A O 1
ATOM 1322 N N . LYS A 1 165 ? -16.151 19.579 6.734 1.00 82.38 165 LYS A N 1
ATOM 1323 C CA . LYS A 1 165 ? -15.577 20.893 7.073 1.00 82.38 165 LYS A CA 1
ATOM 1324 C C . LYS A 1 165 ? -15.958 21.969 6.057 1.00 82.38 165 LYS A C 1
ATOM 1326 O O . LYS A 1 165 ? -16.135 23.117 6.449 1.00 82.38 165 LYS A O 1
ATOM 1331 N N . GLY A 1 166 ? -16.080 21.606 4.780 1.00 70.31 166 GLY A N 1
ATOM 1332 C CA . GLY A 1 166 ? -16.525 22.508 3.718 1.00 70.31 166 GLY A CA 1
ATOM 1333 C C . GLY A 1 166 ? -17.991 22.916 3.867 1.00 70.31 166 GLY A C 1
ATOM 1334 O O . GLY A 1 166 ? -18.319 24.082 3.675 1.00 70.31 166 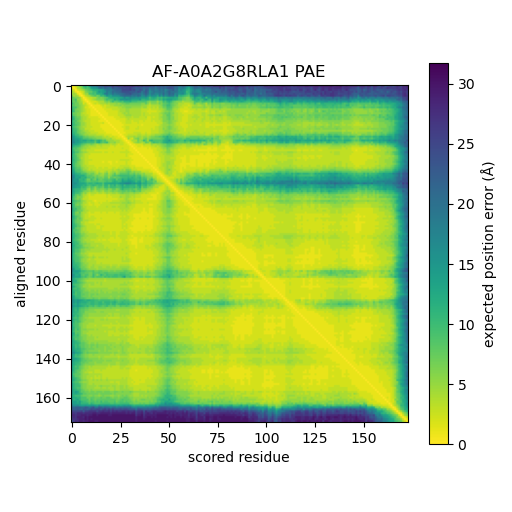GLY A O 1
ATOM 1335 N N . THR A 1 167 ? -18.860 21.995 4.288 1.00 59.62 167 THR A N 1
ATOM 1336 C CA . THR A 1 167 ? -20.288 22.272 4.516 1.00 59.62 167 THR A CA 1
ATOM 1337 C C . THR A 1 167 ? -20.550 23.087 5.784 1.00 59.62 167 THR A C 1
ATOM 1339 O O . THR A 1 167 ? -21.509 23.848 5.833 1.00 59.62 167 THR A O 1
ATOM 1342 N N . CYS A 1 168 ? -19.678 23.004 6.796 1.00 50.38 168 CYS A N 1
ATOM 1343 C CA . CYS A 1 168 ? -19.813 23.779 8.036 1.00 50.38 168 CYS A CA 1
ATOM 1344 C C . CYS A 1 168 ? -19.446 25.275 7.882 1.00 50.38 168 CYS A C 1
ATOM 1346 O O . CYS A 1 168 ? -19.627 26.045 8.820 1.00 50.38 168 CYS A O 1
ATOM 1348 N N . GLY A 1 169 ? -18.935 25.695 6.716 1.00 49.75 169 GLY A N 1
ATOM 1349 C CA . GLY A 1 169 ? -18.668 27.099 6.371 1.00 49.75 169 GLY A CA 1
ATOM 1350 C C . GLY A 1 169 ? -19.767 27.784 5.546 1.00 49.75 169 GLY A C 1
ATOM 1351 O O . GLY A 1 169 ? -19.575 28.925 5.137 1.00 49.75 169 GLY A O 1
ATOM 1352 N N . GLN A 1 170 ? -20.885 27.101 5.267 1.00 43.91 170 GLN A N 1
ATOM 1353 C CA . GLN A 1 170 ? -22.026 27.639 4.504 1.00 43.91 170 GLN A CA 1
ATOM 1354 C C . GLN A 1 170 ? -23.374 27.512 5.237 1.00 43.91 170 GLN A C 1
ATOM 1356 O O . GLN A 1 170 ? -24.424 27.683 4.626 1.00 43.91 170 GLN A O 1
ATOM 1361 N N . GLY A 1 171 ? -23.361 27.221 6.539 1.00 39.50 171 GLY A N 1
ATOM 1362 C CA . GLY A 1 171 ? -24.564 27.189 7.368 1.00 39.50 171 GLY A CA 1
ATOM 1363 C C . GLY A 1 171 ? -24.589 28.369 8.325 1.00 39.50 171 GLY A C 1
ATOM 1364 O O . GLY A 1 171 ? -23.970 28.302 9.383 1.00 39.50 171 GLY A O 1
ATOM 1365 N N . GLU A 1 172 ? -25.294 29.430 7.936 1.00 36.72 172 GLU A N 1
ATOM 1366 C CA . GLU A 1 172 ? -25.877 30.377 8.883 1.00 36.72 172 GLU A CA 1
ATOM 1367 C C . GLU A 1 172 ? -26.745 29.602 9.888 1.00 36.72 172 GLU A C 1
ATOM 1369 O O . GLU A 1 172 ? -27.639 28.849 9.496 1.00 36.72 172 GLU A O 1
ATOM 1374 N N . PHE A 1 173 ? -26.470 29.806 11.173 1.00 42.22 173 PHE A N 1
ATOM 1375 C CA . PHE A 1 173 ? -27.479 29.887 12.223 1.00 42.22 173 PHE A CA 1
ATOM 1376 C C . PHE A 1 173 ? -27.171 31.139 13.039 1.00 42.22 173 PHE A C 1
ATOM 1378 O O . PHE A 1 173 ? -25.977 31.333 13.372 1.00 42.22 173 PHE A O 1
#

Mean predicted aligned error: 6.41 Å

Solvent-accessible surface area (backbone atoms only — not comparable to full-atom values): 9708 Å² total; per-residue (Å²): 114,71,67,62,66,56,48,67,78,44,50,63,48,52,61,72,42,45,65,62,49,50,53,56,51,77,74,40,98,58,49,42,52,45,71,57,52,35,48,59,52,63,31,67,43,76,45,77,57,95,91,39,84,43,77,39,56,52,37,74,93,59,46,72,67,56,30,48,51,53,42,51,53,33,27,78,69,60,58,20,30,82,60,53,51,65,57,46,13,51,48,39,41,70,45,62,86,36,50,36,40,44,14,39,47,72,69,64,51,51,87,52,98,75,62,50,57,67,50,43,22,52,35,45,41,52,53,50,52,52,49,61,76,70,46,52,73,68,55,32,60,75,67,58,68,45,46,68,50,53,42,54,47,26,27,50,48,39,47,51,56,49,52,58,56,58,56,66,75,73,61,90,127

Sequence (173 aa):
MVQRQQFAKYVDAYFDTDPEWRALLDQHLEPLPFNTVYKWILRTKCSVEKGTRVAKKALPLVGDLLAYLLTADLTYAGQVAQPNVQTIGDAISKLRKKGAWSGLHQAKQLLAASPSSQEVKTAFCRVYEFLDSHLTPNEQDLIQFDPIMVEHTLCKYQQLMRELKGTCGQGEF

Organism: NCBI:txid1077348

Radius of gyration: 19.67 Å; Cα contacts (8 Å, |Δi|>4): 165; chains: 1; bounding box: 56×52×45 Å

Secondary structure (DSSP, 8-state):
-HHHHHHTTTHHHHHTTHHHHHHHHHT-SSPBPHHHHHHHHT-EEEEEETTEEEEEESSTT--HHHHHHHHHHHHHTTSBPPPPHHHHHHHHHHSTTSHHHHHHHHTT---SSS--HHHHHHHHHHHHHHHHHHS-HHHHHHTT-SHHHHHHHHHHHHHHHHHHHHHTTS---

Nearest PDB structures (foldseek):
  7x7q-assembly1_H  TM=2.859E-01  e=4.460E+00  Pseudomonas aeruginosa PAO1
  6hzp-assembly1_A  TM=1.730E-01  e=8.837E+00  Staphylococcus hominis

pLDDT: mean 89.39, std 12.72, range [36.72, 98.38]

Foldseek 3Di:
DVVVVVVVVCVVLVVVCVVVVVVVLVVDPAAAELVVQLCVQQDWDWDQDPNDIDTDGSRPPDDLVNSNVVSVVCCVVRNHPADALLVLLLSCLVVDPAQLNLLLVVVVQAPDPDGDSVSSSVSSVVQLVVCVVVDDPVRCVVQVRGNVSSSVVSSVSSVVVVVVVVVVVPDDD